Protein AF-A0A7C2YBY4-F1 (afdb_monomer)

Mean predicted aligned error: 6.02 Å

Nearest PDB structures (foldseek):
  1mdm-assembly1_A  TM=2.117E-01  e=9.611E+00  Homo sapiens

Solvent-accessible surface area (backbone atoms only — not comparable to full-atom values): 5524 Å² total; per-residue (Å²): 135,92,78,90,76,91,78,92,66,58,68,71,56,50,53,51,44,48,52,51,15,62,78,70,78,47,53,52,64,61,54,51,52,53,52,49,53,53,49,52,57,46,54,51,50,51,52,49,52,53,50,54,50,52,53,50,50,55,37,44,79,72,50,43,74,41,61,52,66,69,49,48,52,59,35,50,62,44,31,78,78,34,87,81,51,73,78,64,73,63,71,45,106

Foldseek 3Di:
DDDDDDDDDDPVVVVVLVVVCVVVVHDSVVVVVVVVVVVVVVVVVVVVVVVVVVVVVVVVVVFDFAADPVQQVVQVVVCVVPVPRDHGDGPGD

pLDDT: mean 93.49, std 7.14, range [50.34, 98.25]

Secondary structure (DSSP, 8-state):
-PPP------HHHHHHHHHHHHHHT--HHHHHHHHHHHHHHHHHHHHHHHHHHHHHHHHHHTTPPB--HHHHHHHHHHHHH-TTPPPPPPSB-

Radius of gyration: 22.93 Å; Cα contacts (8 Å, |Δi|>4): 43; chains: 1; bounding box: 45×38×49 Å

Structure (mmCIF, N/CA/C/O backbone):
data_AF-A0A7C2YBY4-F1
#
_entry.id   AF-A0A7C2YBY4-F1
#
loop_
_atom_site.group_PDB
_atom_site.id
_atom_site.type_symbol
_atom_site.label_atom_id
_atom_site.label_alt_id
_atom_site.label_comp_id
_atom_site.label_asym_id
_atom_site.label_entity_id
_atom_site.label_seq_id
_atom_site.pdbx_PDB_ins_code
_atom_site.Cartn_x
_atom_site.Cartn_y
_atom_site.Cartn_z
_atom_site.occupancy
_atom_site.B_iso_or_equiv
_atom_site.auth_seq_id
_atom_site.auth_comp_id
_atom_site.auth_asym_id
_atom_site.auth_atom_id
_atom_site.pdbx_PDB_model_num
ATOM 1 N N . MET A 1 1 ? 6.658 7.918 21.417 1.00 50.34 1 MET A N 1
ATOM 2 C CA . MET A 1 1 ? 5.702 8.616 22.306 1.00 50.34 1 MET A CA 1
ATOM 3 C C . MET A 1 1 ? 4.374 8.709 21.575 1.00 50.34 1 MET A C 1
ATOM 5 O O . MET A 1 1 ? 4.379 9.190 20.450 1.00 50.34 1 MET A O 1
ATOM 9 N N . ALA A 1 2 ? 3.278 8.206 22.146 1.00 72.81 2 ALA A N 1
ATOM 10 C CA . ALA A 1 2 ? 1.953 8.348 21.538 1.00 72.81 2 ALA A CA 1
ATOM 11 C C . ALA A 1 2 ? 1.389 9.743 21.852 1.00 72.81 2 ALA A C 1
ATOM 13 O O . ALA A 1 2 ? 1.432 10.175 23.003 1.00 72.81 2 ALA A O 1
ATOM 14 N N . SER A 1 3 ? 0.885 10.442 20.834 1.00 87.50 3 SER A N 1
ATOM 15 C CA . SER A 1 3 ? 0.195 11.727 20.985 1.00 87.50 3 SER A CA 1
ATOM 16 C C . SER A 1 3 ? -1.310 11.515 20.847 1.00 87.50 3 SER A C 1
ATOM 18 O O . SER A 1 3 ? -1.752 10.703 20.035 1.00 87.50 3 SER A O 1
ATOM 20 N N . THR A 1 4 ? -2.104 12.228 21.646 1.00 87.44 4 THR A N 1
ATOM 21 C CA . THR A 1 4 ? -3.567 12.150 21.553 1.00 87.44 4 THR A CA 1
ATOM 22 C C . THR A 1 4 ? -4.054 13.097 20.466 1.00 87.44 4 THR A C 1
ATOM 24 O O . THR A 1 4 ? -3.775 14.293 20.502 1.00 87.44 4 THR A O 1
ATOM 27 N N . THR A 1 5 ? -4.819 12.573 19.514 1.00 88.00 5 THR A N 1
ATOM 28 C CA . THR A 1 5 ? -5.461 13.365 18.462 1.00 88.00 5 THR A CA 1
ATOM 29 C C . THR A 1 5 ? -6.971 13.193 18.548 1.00 88.00 5 THR A C 1
ATOM 31 O O . THR A 1 5 ? -7.486 12.078 18.468 1.00 88.00 5 THR A O 1
ATOM 34 N N . THR A 1 6 ? -7.698 14.301 18.702 1.00 91.75 6 THR A N 1
ATOM 35 C CA . THR A 1 6 ? -9.165 14.294 18.698 1.00 91.75 6 THR A CA 1
ATOM 36 C C . THR A 1 6 ? -9.673 14.304 17.261 1.00 91.75 6 THR A C 1
ATOM 38 O O . THR A 1 6 ? -9.522 15.294 16.549 1.00 91.75 6 THR A O 1
ATOM 41 N N . LEU A 1 7 ? -10.308 13.210 16.841 1.00 89.50 7 LEU A N 1
ATOM 42 C CA . LEU A 1 7 ? -10.900 13.064 15.512 1.00 89.50 7 LEU A CA 1
ATOM 43 C C . LEU A 1 7 ? -12.417 13.257 15.587 1.00 89.50 7 LEU A C 1
ATOM 45 O O . LEU A 1 7 ? -13.112 12.536 16.305 1.00 89.50 7 LEU A O 1
ATOM 49 N N . LYS A 1 8 ? -12.948 14.215 14.822 1.00 94.38 8 LYS A N 1
ATOM 50 C CA . LYS A 1 8 ? -14.396 14.348 14.628 1.00 94.38 8 LYS A CA 1
ATOM 51 C C . LYS A 1 8 ? -14.846 13.326 13.592 1.00 94.38 8 LYS A C 1
ATOM 53 O O . LYS A 1 8 ? -14.467 13.414 12.429 1.00 94.38 8 LYS A O 1
ATOM 58 N N . LEU A 1 9 ? -15.659 12.368 14.022 1.00 93.81 9 LEU A N 1
ATOM 59 C CA . LEU A 1 9 ? -16.231 11.350 13.149 1.00 93.81 9 LEU A CA 1
ATOM 60 C C . LEU A 1 9 ? -17.708 11.656 12.897 1.00 93.81 9 LEU A C 1
ATOM 62 O O . LEU A 1 9 ? -18.422 11.966 13.852 1.00 93.81 9 LEU A O 1
ATOM 66 N N . PRO A 1 10 ? -18.199 11.508 11.656 1.00 97.06 10 PRO A N 1
ATOM 67 C CA . PRO A 1 10 ? -19.632 11.481 11.402 1.00 97.06 10 PRO A CA 1
ATOM 68 C C . PRO A 1 10 ? -20.305 10.393 12.248 1.00 97.06 10 PRO A C 1
ATOM 70 O O . PRO A 1 10 ? -19.792 9.273 12.338 1.00 97.06 10 PRO A O 1
ATOM 73 N N . GLU A 1 11 ? -21.474 10.685 12.823 1.00 95.81 11 GLU A N 1
ATOM 74 C CA . GLU A 1 11 ? -22.166 9.755 13.733 1.00 95.81 11 GLU A CA 1
ATOM 75 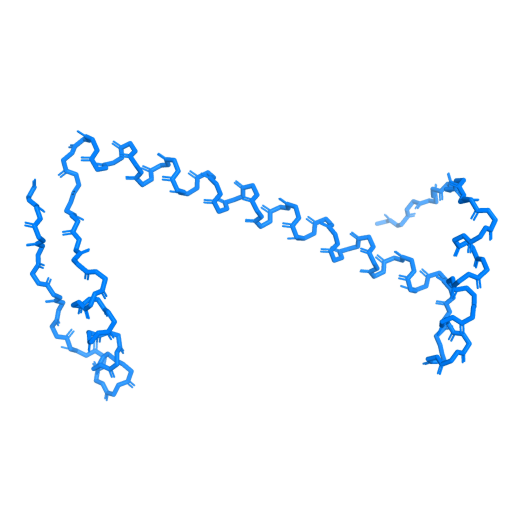C C . GLU A 1 11 ? -22.435 8.387 13.090 1.00 95.81 11 GLU A C 1
ATOM 77 O O . GLU A 1 11 ? -22.245 7.340 13.713 1.00 95.81 11 GLU A O 1
ATOM 82 N N . GLN A 1 12 ? -22.772 8.371 11.798 1.00 97.38 12 GLN A N 1
ATOM 83 C CA . GLN A 1 12 ? -22.961 7.129 11.047 1.00 97.38 12 GLN A CA 1
ATOM 84 C C . GLN A 1 12 ? -21.688 6.271 10.995 1.00 97.38 12 GLN A C 1
ATOM 86 O O . GLN A 1 12 ? -21.755 5.048 11.142 1.00 97.38 12 GLN A O 1
ATOM 91 N N . LEU A 1 13 ? -20.517 6.889 10.804 1.00 96.44 13 LEU A N 1
ATOM 92 C CA . LEU A 1 13 ? -19.241 6.175 10.760 1.00 96.44 13 LEU A CA 1
ATOM 93 C C . LEU A 1 13 ? -18.878 5.632 12.144 1.00 96.44 13 LEU A C 1
ATOM 95 O O . LEU A 1 13 ? -18.525 4.459 12.271 1.00 96.44 13 LEU A O 1
ATOM 99 N N . LYS A 1 14 ? -19.049 6.447 13.188 1.00 95.62 14 LYS A N 1
ATOM 100 C CA . LYS A 1 14 ? -18.832 6.041 14.581 1.00 95.62 14 LYS A CA 1
ATOM 101 C C . LYS A 1 14 ? -19.685 4.826 14.960 1.00 95.62 14 LYS A C 1
ATOM 103 O O . LYS A 1 14 ? -19.161 3.861 15.517 1.00 95.62 14 LYS A O 1
ATOM 108 N N . ALA A 1 15 ? -20.967 4.818 14.589 1.00 96.81 15 ALA A N 1
ATOM 109 C CA . ALA A 1 15 ? -21.864 3.687 14.831 1.00 96.81 15 ALA A CA 1
ATOM 110 C C . ALA A 1 15 ? -21.430 2.412 14.082 1.00 96.81 15 ALA A C 1
ATOM 112 O O . ALA A 1 15 ? -21.485 1.310 14.635 1.00 96.81 15 ALA A O 1
ATOM 113 N N . ARG A 1 16 ? -20.961 2.542 12.831 1.00 97.50 16 ARG A N 1
ATOM 114 C CA . ARG A 1 16 ? -20.425 1.413 12.048 1.00 97.50 16 ARG A CA 1
ATOM 115 C C . ARG A 1 16 ? -19.167 0.824 12.687 1.00 97.50 16 ARG A C 1
ATOM 117 O O . ARG A 1 16 ? -19.082 -0.396 12.806 1.00 97.50 16 ARG A O 1
ATOM 124 N N . ILE A 1 17 ? -18.238 1.674 13.125 1.00 96.38 17 ILE A N 1
ATOM 125 C CA . ILE A 1 17 ? -17.002 1.264 13.807 1.00 96.38 17 ILE A CA 1
ATOM 126 C C . ILE A 1 17 ? -17.335 0.530 15.107 1.00 96.38 17 ILE A C 1
ATOM 128 O O . ILE A 1 17 ? -16.826 -0.564 15.329 1.00 96.38 17 ILE A O 1
ATOM 132 N N . ALA A 1 18 ? -18.232 1.077 15.933 1.00 95.75 18 ALA A N 1
ATOM 133 C CA . ALA A 1 18 ? -18.634 0.448 17.190 1.00 95.75 18 ALA A CA 1
ATOM 134 C C . ALA A 1 18 ? -19.258 -0.942 16.976 1.00 95.75 18 ALA A C 1
ATOM 136 O O . ALA A 1 18 ? -18.926 -1.895 17.683 1.00 95.75 18 ALA A O 1
ATOM 137 N N . ARG A 1 19 ? -20.127 -1.084 15.965 1.00 97.44 19 ARG A N 1
ATOM 138 C CA . ARG A 1 19 ? -20.723 -2.378 15.605 1.00 97.44 19 ARG A CA 1
ATOM 139 C C . ARG A 1 19 ? -19.667 -3.383 15.142 1.00 97.44 19 ARG A C 1
ATOM 141 O O . ARG A 1 19 ? -19.693 -4.523 15.594 1.00 97.44 19 ARG A O 1
ATOM 148 N N . LEU A 1 20 ? -18.747 -2.963 14.274 1.00 97.44 20 LEU A N 1
ATOM 149 C CA . LEU A 1 20 ? -17.683 -3.826 13.758 1.00 97.44 20 LEU A CA 1
ATOM 150 C C . LEU A 1 20 ? -16.722 -4.262 14.871 1.00 97.44 20 LEU A C 1
ATOM 152 O O . LEU A 1 20 ? -16.367 -5.434 14.965 1.00 97.44 20 LEU A O 1
ATOM 156 N N . ALA A 1 21 ? -16.355 -3.338 15.756 1.00 96.81 21 ALA A N 1
ATOM 157 C CA . ALA A 1 21 ? -15.539 -3.612 16.930 1.00 96.81 21 ALA A CA 1
ATOM 158 C C . ALA A 1 21 ? -16.199 -4.679 17.825 1.00 96.81 21 ALA A C 1
ATOM 160 O O . ALA A 1 21 ? -15.567 -5.678 18.163 1.00 96.81 21 ALA A O 1
ATOM 161 N N . LYS A 1 22 ? -17.508 -4.549 18.095 1.00 96.12 22 LYS A N 1
ATOM 162 C CA . LYS A 1 22 ? -18.277 -5.549 18.853 1.00 96.12 22 LYS A CA 1
ATOM 163 C C . LYS A 1 22 ? -18.304 -6.919 18.166 1.00 96.12 22 LYS A C 1
ATOM 165 O O . LYS A 1 22 ? -18.099 -7.926 18.830 1.00 96.12 22 LYS A O 1
ATOM 170 N N . GLN A 1 23 ? -18.548 -6.961 16.855 1.00 96.75 23 GLN A N 1
ATOM 171 C CA . GLN A 1 23 ? -18.603 -8.211 16.081 1.00 96.75 23 GLN A CA 1
ATOM 172 C C . GLN A 1 23 ? -17.254 -8.936 16.023 1.00 96.75 23 GLN A C 1
ATOM 174 O O . GLN A 1 23 ? -17.222 -10.158 15.956 1.00 96.75 23 GLN A O 1
ATOM 179 N N . THR A 1 24 ? -16.152 -8.187 16.051 1.00 94.44 24 THR A N 1
ATOM 180 C CA . THR A 1 24 ? -14.791 -8.731 15.954 1.00 94.44 24 THR A CA 1
ATOM 181 C C . THR A 1 24 ? -14.123 -8.952 17.312 1.00 94.44 24 THR A C 1
ATOM 183 O O . THR A 1 24 ? -13.001 -9.446 17.351 1.00 94.44 24 THR A O 1
ATOM 186 N N . GLY A 1 25 ? -14.780 -8.595 18.425 1.00 94.81 25 GLY A N 1
ATOM 187 C CA . GLY A 1 25 ? -14.200 -8.690 19.771 1.00 94.81 25 GLY A CA 1
ATOM 188 C C . GLY A 1 25 ? -13.064 -7.693 20.029 1.00 94.81 25 GLY A C 1
ATOM 189 O O . GLY A 1 25 ? -12.215 -7.926 20.884 1.00 94.81 25 GLY A O 1
ATOM 190 N N . ARG A 1 26 ? -13.018 -6.591 19.277 1.00 94.88 26 ARG A N 1
ATOM 191 C CA . ARG A 1 26 ? -11.937 -5.596 19.300 1.00 94.88 26 ARG A CA 1
ATOM 192 C C . ARG A 1 26 ? -12.408 -4.282 19.914 1.00 94.88 26 ARG A C 1
ATOM 194 O O . ARG A 1 26 ? -13.602 -3.996 19.954 1.00 94.88 26 ARG A O 1
ATOM 201 N N . SER A 1 27 ? -11.474 -3.438 20.356 1.00 96.06 27 SER A N 1
ATOM 202 C CA . SER A 1 27 ? -11.814 -2.068 20.750 1.00 96.06 27 SER A CA 1
ATOM 203 C C . SER A 1 27 ? -11.991 -1.181 19.514 1.00 96.06 27 SER A C 1
ATOM 205 O O . SER A 1 27 ? -11.276 -1.320 18.520 1.00 96.06 27 SER A O 1
ATOM 207 N N . ALA A 1 28 ? -12.928 -0.229 19.580 1.00 94.12 28 ALA A N 1
ATOM 208 C CA . ALA A 1 28 ? -13.116 0.749 18.507 1.00 94.12 28 ALA A CA 1
ATOM 209 C C . ALA A 1 28 ? -11.832 1.554 18.248 1.00 94.12 28 ALA A C 1
ATOM 211 O O . ALA A 1 28 ? -11.524 1.860 17.102 1.00 94.12 28 ALA A O 1
ATOM 212 N N . HIS A 1 29 ? -11.062 1.851 19.301 1.00 93.19 29 HIS A N 1
ATOM 213 C CA . HIS A 1 29 ? -9.789 2.557 19.188 1.00 93.19 29 HIS A CA 1
ATOM 214 C C . HIS A 1 29 ? -8.744 1.766 18.390 1.00 93.19 29 HIS A C 1
ATOM 216 O O . HIS A 1 29 ? -8.227 2.302 17.417 1.00 93.19 29 HIS A O 1
ATOM 222 N N . SER A 1 30 ? -8.493 0.491 18.726 1.00 94.56 30 SER A N 1
ATOM 223 C CA . SER A 1 30 ? -7.565 -0.364 17.957 1.00 94.56 30 SER A CA 1
ATOM 224 C C . SER A 1 30 ? -7.991 -0.465 16.494 1.00 94.56 30 SER A C 1
ATOM 226 O O . SER A 1 30 ? -7.152 -0.373 15.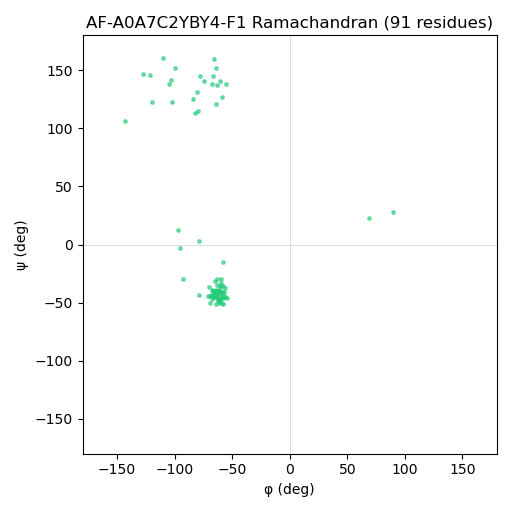604 1.00 94.56 30 SER A O 1
ATOM 228 N N . LEU A 1 31 ? -9.296 -0.595 16.234 1.00 95.31 31 LEU A N 1
ATOM 229 C CA . LEU A 1 31 ? -9.803 -0.669 14.868 1.00 95.31 31 LEU A CA 1
ATOM 230 C C . LEU A 1 31 ? -9.560 0.623 14.078 1.00 95.31 31 LEU A C 1
ATOM 232 O O . LEU A 1 31 ? -9.213 0.559 12.903 1.00 95.31 31 LEU A O 1
ATOM 236 N N . MET A 1 32 ? -9.716 1.784 14.716 1.00 94.75 32 MET A N 1
ATOM 237 C CA . MET A 1 32 ? -9.411 3.073 14.092 1.00 94.75 32 MET A CA 1
ATOM 238 C C . MET A 1 32 ? -7.916 3.239 13.820 1.00 94.75 32 MET A C 1
ATOM 240 O O . MET A 1 32 ? -7.555 3.646 12.721 1.00 94.75 32 MET A O 1
ATOM 244 N N . VAL A 1 33 ? -7.057 2.905 14.787 1.00 94.75 33 VAL A N 1
ATOM 245 C CA . VAL A 1 33 ? -5.598 3.014 14.633 1.00 94.75 33 VAL A CA 1
ATOM 246 C C . VAL A 1 33 ? -5.114 2.120 13.494 1.00 94.75 33 VAL A C 1
ATOM 248 O O . VAL A 1 33 ? -4.482 2.615 12.569 1.00 94.75 33 VAL A O 1
ATOM 251 N N . GLU A 1 34 ? -5.507 0.847 13.479 1.00 94.94 34 GLU A N 1
ATOM 252 C CA . GLU A 1 34 ? -5.112 -0.072 12.406 1.00 94.94 34 GLU A CA 1
ATOM 253 C C . GLU A 1 34 ? -5.646 0.355 11.035 1.00 94.94 34 GLU A C 1
ATOM 255 O O . GLU A 1 34 ? -4.987 0.143 10.018 1.00 94.94 34 GLU A O 1
ATOM 260 N N . ALA A 1 35 ? -6.847 0.937 10.972 1.00 95.62 35 ALA A N 1
ATOM 261 C CA . ALA A 1 35 ? -7.379 1.456 9.717 1.00 95.62 35 ALA A CA 1
ATOM 262 C C . ALA A 1 35 ? -6.528 2.620 9.187 1.00 95.62 35 ALA A C 1
ATOM 264 O O . ALA A 1 35 ? -6.244 2.666 7.992 1.00 95.62 35 ALA A O 1
ATOM 265 N N . LEU A 1 36 ? -6.093 3.523 10.071 1.00 95.69 36 LEU A N 1
ATOM 266 C CA . LEU A 1 36 ? -5.213 4.635 9.714 1.00 95.69 36 LEU A CA 1
ATOM 267 C C . LEU A 1 36 ? -3.824 4.144 9.296 1.00 95.69 36 LEU A C 1
ATOM 269 O O . LEU A 1 36 ? -3.323 4.583 8.269 1.00 95.69 36 LEU A O 1
ATOM 273 N N . GLU A 1 37 ? -3.233 3.198 10.027 1.00 96.75 37 GLU A N 1
ATOM 274 C CA . GLU A 1 37 ? -1.939 2.598 9.672 1.00 96.75 37 GLU A CA 1
ATOM 275 C C . GLU A 1 37 ? -1.981 1.945 8.287 1.00 96.75 37 GLU A C 1
ATOM 277 O O . GLU A 1 37 ? -1.090 2.158 7.465 1.00 96.75 37 GLU A O 1
ATOM 282 N N . ARG A 1 38 ? -3.045 1.186 7.993 1.00 97.56 38 ARG A N 1
ATOM 283 C CA . ARG A 1 38 ? -3.234 0.558 6.678 1.00 97.56 38 ARG A CA 1
ATOM 284 C C . ARG A 1 38 ? -3.347 1.585 5.562 1.00 97.56 38 ARG A C 1
ATOM 286 O O . ARG A 1 38 ? -2.799 1.349 4.487 1.00 97.56 38 ARG A O 1
ATOM 293 N N . GLU A 1 39 ? -4.065 2.677 5.803 1.00 97.69 39 GLU A N 1
ATOM 294 C CA . GLU A 1 39 ? -4.266 3.720 4.802 1.00 97.69 39 GLU A CA 1
ATOM 295 C C . GLU A 1 39 ? -2.986 4.519 4.556 1.00 97.69 39 GLU A C 1
ATOM 297 O O . GLU A 1 39 ? -2.601 4.699 3.404 1.00 97.69 39 GLU A O 1
ATOM 302 N N . VAL A 1 40 ? -2.262 4.899 5.612 1.00 98.00 40 VAL A N 1
ATOM 303 C CA . VAL A 1 40 ? -0.950 5.553 5.490 1.00 98.00 40 VAL A CA 1
ATOM 304 C C . VAL A 1 40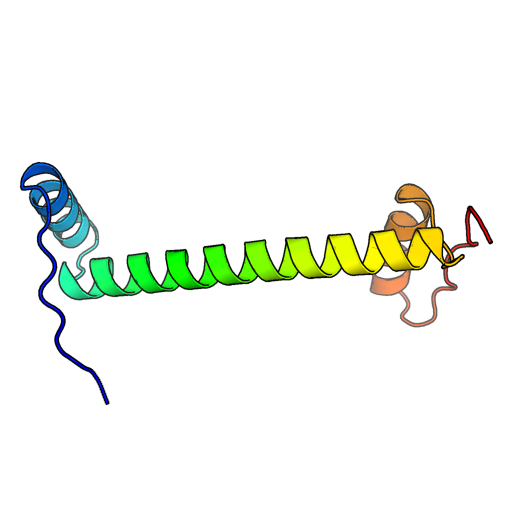 ? 0.013 4.663 4.709 1.00 98.00 40 VAL A C 1
ATOM 306 O O . VAL A 1 40 ? 0.545 5.089 3.686 1.00 98.00 40 VAL A O 1
ATOM 309 N N . ALA A 1 41 ? 0.145 3.393 5.098 1.00 97.94 41 ALA A N 1
ATOM 310 C CA . ALA A 1 41 ? 1.024 2.455 4.407 1.00 97.94 41 ALA A CA 1
ATOM 311 C C . ALA A 1 41 ? 0.591 2.192 2.954 1.00 97.94 41 ALA A C 1
ATOM 313 O O . ALA A 1 41 ? 1.417 1.837 2.113 1.00 97.94 41 ALA A O 1
ATOM 314 N N . ARG A 1 42 ? -0.709 2.275 2.636 1.00 98.25 42 ARG A N 1
ATOM 315 C CA . ARG A 1 42 ? -1.211 2.170 1.258 1.00 98.25 42 ARG A CA 1
ATOM 316 C C . ARG A 1 42 ? -0.796 3.398 0.448 1.00 98.25 42 ARG A C 1
ATOM 318 O O . ARG A 1 42 ? -0.249 3.226 -0.636 1.00 98.25 42 ARG A O 1
ATOM 325 N N . GLU A 1 43 ? -1.037 4.598 0.962 1.00 98.25 43 GLU A N 1
ATOM 326 C CA . GLU A 1 43 ? -0.703 5.853 0.281 1.00 98.25 43 GLU A CA 1
ATOM 327 C C . GLU A 1 43 ? 0.809 6.006 0.064 1.00 98.25 43 GLU A C 1
ATOM 329 O O . GLU A 1 43 ? 1.240 6.406 -1.017 1.00 98.25 43 GLU A O 1
ATOM 334 N N . GLU A 1 44 ? 1.628 5.621 1.042 1.00 97.94 44 GLU A N 1
ATOM 335 C CA . GLU A 1 44 ? 3.089 5.594 0.905 1.00 97.94 44 GLU A CA 1
ATOM 336 C C . GLU A 1 44 ? 3.536 4.632 -0.201 1.00 97.94 44 GLU A C 1
ATOM 338 O O . GLU A 1 44 ? 4.285 5.034 -1.089 1.00 97.94 44 GLU A O 1
ATOM 343 N N . ARG A 1 45 ? 3.004 3.400 -0.219 1.00 97.94 45 ARG A N 1
ATOM 344 C CA . ARG A 1 45 ? 3.312 2.412 -1.266 1.00 97.94 45 ARG A CA 1
ATOM 345 C C . ARG A 1 45 ? 2.889 2.871 -2.657 1.00 97.94 45 ARG A C 1
ATOM 347 O O . ARG A 1 45 ? 3.609 2.619 -3.615 1.00 97.94 45 ARG A O 1
ATOM 354 N N . VAL A 1 46 ? 1.739 3.537 -2.790 1.00 97.94 46 VAL A N 1
ATOM 355 C CA . VAL A 1 46 ? 1.301 4.073 -4.089 1.00 97.94 46 VAL A CA 1
ATOM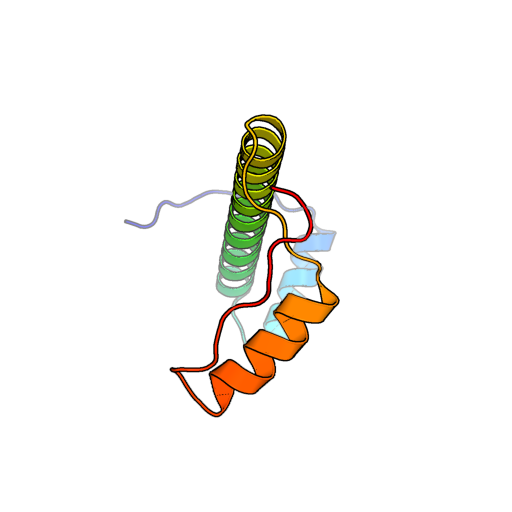 356 C C . VAL A 1 46 ? 2.241 5.182 -4.553 1.00 97.94 46 VAL A C 1
ATOM 358 O O . VAL A 1 46 ? 2.645 5.183 -5.713 1.00 97.94 46 VAL A O 1
ATOM 361 N N . LYS A 1 47 ? 2.625 6.106 -3.667 1.00 97.88 47 LYS A N 1
ATOM 362 C CA . LYS A 1 47 ? 3.565 7.182 -4.017 1.00 97.88 47 LYS A CA 1
ATOM 363 C C . LYS A 1 47 ? 4.935 6.644 -4.410 1.00 97.88 47 LYS A C 1
ATOM 365 O O . LYS A 1 47 ? 5.508 7.120 -5.384 1.00 97.88 47 LYS A O 1
ATOM 370 N N . GLU A 1 48 ? 5.440 5.662 -3.673 1.00 98.00 48 GLU A N 1
ATOM 371 C CA . GLU A 1 48 ? 6.695 4.984 -3.992 1.00 98.00 48 GLU A CA 1
ATOM 372 C C . GLU A 1 48 ? 6.619 4.273 -5.344 1.00 98.00 48 GLU A C 1
ATOM 374 O O . GLU A 1 48 ? 7.463 4.522 -6.197 1.00 98.00 48 GLU A O 1
ATOM 379 N N . PHE A 1 49 ? 5.561 3.499 -5.588 1.00 97.62 49 PHE A N 1
ATOM 380 C CA . PHE A 1 49 ? 5.346 2.832 -6.871 1.00 97.62 49 PHE A CA 1
ATOM 381 C C . PHE A 1 49 ? 5.301 3.819 -8.047 1.00 97.62 49 PHE A C 1
ATOM 383 O O . PHE A 1 49 ? 5.922 3.585 -9.080 1.00 97.62 49 PHE A O 1
ATOM 390 N N . VAL A 1 50 ? 4.598 4.949 -7.897 1.00 98.12 50 VAL A N 1
ATOM 391 C CA . VAL A 1 50 ? 4.548 5.992 -8.934 1.00 98.12 50 VAL A CA 1
ATOM 392 C C . VAL A 1 50 ? 5.923 6.623 -9.150 1.00 98.12 50 VAL A C 1
ATOM 394 O O . VAL A 1 50 ? 6.314 6.834 -10.295 1.00 98.12 50 VAL A O 1
ATOM 397 N N . ARG A 1 51 ? 6.671 6.906 -8.077 1.00 98.19 51 ARG A N 1
ATOM 398 C CA . ARG A 1 51 ? 8.041 7.429 -8.177 1.00 98.19 51 ARG A CA 1
ATOM 399 C C . ARG A 1 51 ? 8.939 6.459 -8.947 1.00 98.19 51 ARG A C 1
ATOM 401 O O . ARG A 1 51 ? 9.587 6.878 -9.897 1.00 98.19 51 ARG A O 1
ATOM 408 N N . GLU A 1 52 ? 8.934 5.179 -8.580 1.00 97.62 52 GLU A N 1
ATOM 409 C CA . GLU A 1 52 ? 9.718 4.136 -9.253 1.00 97.62 52 GLU A CA 1
ATOM 410 C C . GLU A 1 52 ? 9.334 3.988 -10.729 1.00 97.62 52 GLU A C 1
ATOM 412 O O . GLU A 1 52 ? 10.206 3.835 -11.582 1.00 97.62 52 GLU A O 1
ATOM 417 N N . ALA A 1 53 ? 8.040 4.073 -11.053 1.00 95.94 53 ALA A N 1
ATOM 418 C CA . ALA A 1 53 ? 7.569 4.020 -12.432 1.00 95.94 53 ALA A CA 1
ATOM 419 C C . ALA A 1 53 ? 8.079 5.210 -13.260 1.00 95.94 53 ALA A C 1
ATOM 421 O O . ALA A 1 53 ? 8.535 5.011 -14.382 1.00 95.94 53 ALA A O 1
ATOM 422 N N . LEU A 1 54 ? 8.050 6.427 -12.707 1.00 97.88 54 LEU A N 1
ATOM 423 C CA . LEU A 1 54 ? 8.572 7.625 -13.375 1.00 97.88 54 LEU A CA 1
ATOM 424 C C . LEU A 1 54 ? 10.096 7.570 -13.556 1.00 97.88 54 LEU A C 1
ATOM 426 O O . LEU A 1 54 ? 10.606 7.961 -14.602 1.00 97.88 54 LEU A O 1
ATOM 430 N N . GLU A 1 55 ? 10.828 7.072 -12.558 1.00 97.00 55 GLU A N 1
ATOM 431 C CA . GLU A 1 55 ? 12.276 6.858 -12.659 1.00 97.00 55 GLU A CA 1
ATOM 432 C C . GLU A 1 55 ? 12.618 5.814 -13.730 1.00 97.00 55 GLU A C 1
ATOM 434 O O . GLU A 1 55 ? 13.552 6.009 -14.510 1.00 97.00 55 GLU A O 1
ATOM 439 N N . ALA A 1 56 ? 11.849 4.723 -13.801 1.00 93.94 56 ALA A N 1
ATOM 440 C CA . ALA A 1 56 ? 12.006 3.705 -14.832 1.00 93.94 56 ALA A CA 1
ATOM 441 C C . ALA A 1 56 ? 11.704 4.258 -16.231 1.00 93.94 56 ALA A C 1
ATOM 443 O O . ALA A 1 56 ? 12.461 3.979 -17.155 1.00 93.94 56 ALA A O 1
ATOM 444 N N . ASP A 1 57 ? 10.652 5.063 -16.381 1.00 94.69 57 ASP A N 1
ATOM 445 C CA . ASP A 1 57 ? 10.284 5.702 -17.649 1.00 94.69 57 ASP A CA 1
ATOM 446 C C . ASP A 1 57 ? 11.394 6.643 -18.144 1.00 94.69 57 ASP A C 1
ATOM 448 O O . ASP A 1 57 ? 11.908 6.487 -19.251 1.00 94.69 57 ASP A O 1
ATOM 452 N N . ALA A 1 58 ? 11.896 7.517 -17.265 1.00 95.94 58 ALA A N 1
ATOM 453 C CA . ALA A 1 58 ? 13.028 8.389 -17.574 1.00 95.94 58 ALA A CA 1
ATOM 454 C C . ALA A 1 58 ? 14.305 7.601 -17.928 1.00 95.94 58 ALA A C 1
ATOM 456 O O . ALA A 1 58 ? 15.087 8.015 -18.785 1.00 95.94 58 ALA A O 1
ATOM 457 N N . ALA A 1 59 ? 14.535 6.453 -17.283 1.00 94.44 59 ALA A N 1
ATOM 458 C CA . ALA A 1 59 ? 15.655 5.582 -17.616 1.00 94.44 59 ALA A CA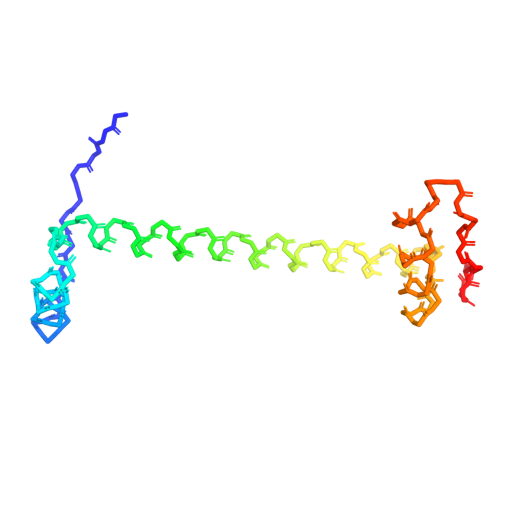 1
ATOM 459 C C . ALA A 1 59 ? 15.487 4.940 -19.002 1.00 94.44 59 ALA A C 1
ATOM 461 O O . ALA A 1 59 ? 16.471 4.828 -19.733 1.00 94.44 59 ALA A O 1
ATOM 462 N N . ILE A 1 60 ? 14.270 4.538 -19.380 1.00 92.88 60 ILE A N 1
ATOM 463 C CA . ILE A 1 60 ? 13.965 4.014 -20.718 1.00 92.88 60 ILE A CA 1
ATOM 464 C C . ILE A 1 60 ? 14.263 5.077 -21.777 1.00 92.88 60 ILE A C 1
ATOM 466 O O . ILE A 1 60 ? 14.986 4.781 -22.729 1.00 92.88 60 ILE A O 1
ATOM 470 N N . ASP A 1 61 ? 13.813 6.315 -21.566 1.00 93.31 61 ASP A N 1
ATOM 471 C CA . ASP A 1 61 ? 14.120 7.449 -22.449 1.00 93.31 61 ASP A CA 1
ATOM 472 C C . ASP A 1 61 ? 15.631 7.714 -22.559 1.00 93.31 61 ASP A C 1
ATOM 474 O O . ASP A 1 61 ? 16.137 8.075 -23.623 1.00 93.31 61 ASP A O 1
ATOM 478 N N . ALA A 1 62 ? 16.382 7.473 -21.480 1.00 94.12 62 ALA A N 1
ATOM 479 C CA . ALA A 1 62 ? 17.842 7.569 -21.453 1.00 94.12 62 ALA A CA 1
ATOM 480 C C . ALA A 1 62 ? 18.572 6.354 -22.074 1.00 94.12 62 ALA A C 1
ATOM 482 O O . ALA A 1 62 ? 19.805 6.303 -22.046 1.00 94.12 62 ALA A O 1
ATOM 483 N N . GLY A 1 63 ? 17.849 5.376 -22.631 1.00 91.12 63 GLY A N 1
ATOM 484 C CA . GLY A 1 63 ? 18.420 4.187 -23.272 1.00 91.12 63 GLY A CA 1
ATOM 485 C C . GLY A 1 63 ? 18.651 3.006 -22.325 1.00 91.12 63 GLY A C 1
ATOM 486 O O . GLY A 1 63 ? 19.561 2.200 -22.531 1.00 91.12 63 GLY A O 1
ATOM 487 N N . ALA A 1 64 ? 17.876 2.890 -21.246 1.00 90.12 64 ALA A N 1
ATOM 488 C CA . ALA A 1 64 ? 17.912 1.698 -20.409 1.00 90.12 64 ALA A CA 1
ATOM 489 C C . ALA A 1 64 ? 17.371 0.472 -21.161 1.00 90.12 64 ALA A C 1
ATOM 491 O O . ALA A 1 64 ? 16.406 0.528 -21.922 1.00 90.12 64 ALA A O 1
ATOM 492 N N . LYS A 1 65 ? 17.970 -0.689 -20.881 1.00 91.38 65 LYS A N 1
ATOM 493 C CA . LYS A 1 65 ? 17.526 -1.975 -21.432 1.00 91.38 65 LYS A CA 1
ATOM 494 C C . LYS A 1 65 ? 16.120 -2.304 -20.942 1.00 91.38 65 LYS A C 1
ATOM 496 O O . LYS A 1 65 ? 15.926 -2.529 -19.747 1.00 91.38 65 LYS A O 1
ATOM 501 N N . VAL A 1 66 ? 15.192 -2.465 -21.875 1.00 92.12 66 VAL A N 1
ATOM 502 C CA . VAL A 1 66 ? 13.848 -2.994 -21.611 1.00 92.12 66 VAL A CA 1
ATOM 503 C C . VAL A 1 66 ? 13.765 -4.465 -21.989 1.00 92.12 66 VAL A C 1
ATOM 505 O O . VAL A 1 66 ? 14.465 -4.940 -22.884 1.00 92.12 66 VAL A O 1
ATOM 508 N N . TYR A 1 67 ? 12.894 -5.203 -21.314 1.00 92.94 67 TYR A N 1
ATOM 509 C CA . TYR A 1 67 ? 12.688 -6.634 -21.522 1.00 92.94 67 TYR A CA 1
ATOM 510 C C . TYR A 1 67 ? 11.199 -6.888 -21.743 1.00 92.94 67 TYR A C 1
ATOM 512 O O . TYR A 1 67 ? 10.367 -6.198 -21.154 1.00 92.94 67 TYR A O 1
ATOM 520 N N . ARG A 1 68 ? 10.843 -7.881 -22.565 1.00 92.88 68 ARG A N 1
ATOM 521 C CA . ARG A 1 68 ? 9.437 -8.280 -22.696 1.00 92.88 68 ARG A CA 1
ATOM 522 C C . ARG A 1 68 ? 8.965 -8.916 -21.394 1.00 92.88 68 ARG A C 1
ATOM 524 O O . ARG A 1 68 ? 9.679 -9.737 -20.816 1.00 92.88 68 ARG A O 1
ATOM 531 N N . ALA A 1 69 ? 7.751 -8.582 -20.965 1.00 92.12 69 ALA A N 1
ATOM 532 C CA . ALA A 1 69 ? 7.173 -9.134 -19.742 1.00 92.12 69 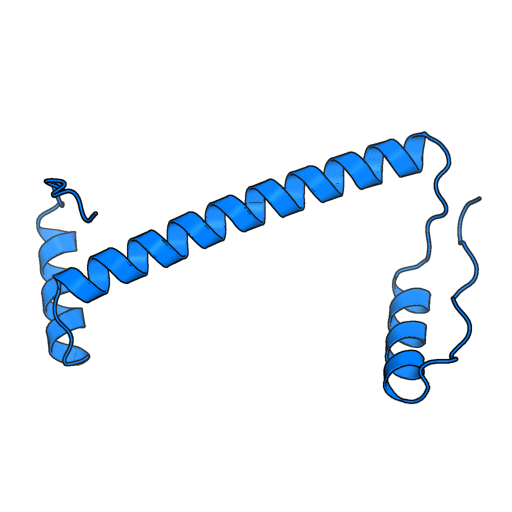ALA A CA 1
ATOM 533 C C . ALA A 1 69 ? 7.100 -10.670 -19.793 1.00 92.12 69 ALA A C 1
ATOM 535 O O . ALA A 1 69 ? 7.469 -11.330 -18.823 1.00 92.12 69 ALA A O 1
ATOM 536 N N . GLU A 1 70 ? 6.723 -11.242 -20.946 1.00 94.69 70 GLU A N 1
ATOM 537 C CA . GLU A 1 70 ? 6.698 -12.697 -21.158 1.00 94.69 70 GLU A CA 1
ATOM 538 C C . GLU A 1 70 ? 8.057 -13.361 -20.849 1.00 94.69 70 GLU A C 1
ATOM 540 O O . GLU A 1 70 ? 8.122 -14.363 -20.132 1.00 94.69 70 GLU A O 1
ATOM 545 N N . ASP A 1 71 ? 9.154 -12.770 -21.336 1.00 94.50 71 ASP A N 1
ATOM 546 C CA . ASP A 1 71 ? 10.508 -13.310 -21.175 1.00 94.50 71 ASP A CA 1
ATOM 547 C C . ASP A 1 71 ? 11.000 -13.208 -19.727 1.00 94.50 71 ASP A C 1
ATOM 549 O O . ASP A 1 71 ? 11.689 -14.107 -19.227 1.00 94.50 71 ASP A O 1
ATOM 553 N N . VAL A 1 72 ? 10.637 -12.117 -19.044 1.00 95.00 72 VAL A N 1
ATOM 554 C CA . VAL A 1 72 ? 10.940 -11.911 -17.623 1.00 95.00 72 VAL A CA 1
ATOM 555 C C . VAL A 1 72 ? 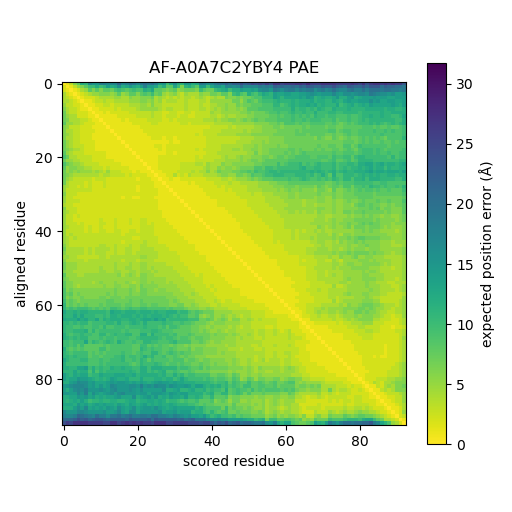10.167 -12.908 -16.766 1.00 95.00 72 VAL A C 1
ATOM 557 O O . VAL A 1 72 ? 10.781 -13.559 -15.924 1.00 95.00 72 VAL A O 1
ATOM 560 N N . HIS A 1 73 ? 8.865 -13.099 -16.995 1.00 95.19 73 HIS A N 1
ATOM 561 C CA . HIS A 1 73 ? 8.058 -14.068 -16.244 1.00 95.19 73 HIS A CA 1
ATOM 562 C C . HIS A 1 73 ? 8.586 -15.494 -16.413 1.00 95.19 73 HIS A C 1
ATOM 564 O O . HIS A 1 73 ? 8.850 -16.180 -15.423 1.00 95.19 73 HIS A O 1
ATOM 570 N N . ALA A 1 74 ? 8.855 -15.910 -17.654 1.00 94.94 74 ALA A N 1
ATOM 571 C CA . ALA A 1 74 ? 9.445 -17.216 -17.922 1.00 94.94 74 ALA A CA 1
ATOM 572 C C . ALA A 1 74 ? 10.821 -17.372 -17.247 1.00 94.94 74 ALA A C 1
ATOM 574 O O . ALA A 1 74 ? 11.187 -18.464 -16.804 1.00 94.94 74 ALA A O 1
ATOM 575 N N . TRP A 1 75 ? 11.615 -16.299 -17.169 1.00 95.88 75 TRP A N 1
ATOM 576 C CA . TRP A 1 75 ? 12.886 -16.307 -16.446 1.00 95.88 75 TRP A CA 1
ATOM 577 C C . TRP A 1 75 ? 12.707 -16.422 -14.931 1.00 95.88 75 TRP A C 1
ATOM 579 O O . TRP A 1 75 ? 13.416 -17.225 -14.329 1.00 95.88 75 TRP A O 1
ATOM 589 N N . LEU A 1 76 ? 11.760 -15.703 -14.324 1.00 96.06 76 LEU A N 1
ATOM 590 C CA . LEU A 1 76 ? 11.479 -15.775 -12.886 1.00 96.06 76 LEU A CA 1
ATOM 591 C C . LEU A 1 76 ? 11.079 -17.191 -12.453 1.00 96.06 76 LEU A C 1
ATOM 593 O O . LEU A 1 76 ? 11.581 -17.692 -11.447 1.00 96.06 76 LEU A O 1
ATOM 597 N N . GLU A 1 77 ? 10.265 -17.886 -13.249 1.00 95.75 77 GLU A N 1
ATOM 598 C CA . GLU A 1 77 ? 9.928 -19.290 -12.987 1.00 95.75 77 GLU A CA 1
ATOM 599 C C . GLU A 1 77 ? 11.160 -20.204 -13.011 1.00 95.75 77 GLU A C 1
ATOM 601 O O . GLU A 1 77 ? 11.299 -21.102 -12.177 1.00 95.75 77 GLU A O 1
ATOM 606 N N . ARG A 1 78 ? 12.079 -19.990 -13.964 1.00 95.94 78 ARG A N 1
ATOM 607 C CA . ARG A 1 78 ? 13.348 -20.733 -14.008 1.00 95.94 78 ARG A CA 1
ATOM 608 C C . ARG A 1 78 ? 14.237 -20.376 -12.821 1.00 95.94 78 ARG A C 1
ATOM 610 O O . ARG A 1 78 ? 14.856 -21.276 -12.257 1.00 95.94 78 ARG A O 1
ATOM 617 N N . LEU A 1 79 ? 14.282 -19.101 -12.439 1.00 95.94 79 LEU A N 1
ATOM 618 C CA . LEU A 1 79 ? 15.094 -18.590 -11.339 1.00 95.94 79 LEU A CA 1
ATOM 619 C C . LEU A 1 79 ? 14.680 -19.202 -9.995 1.00 95.94 79 LEU A C 1
ATOM 621 O O . LEU A 1 79 ? 15.546 -19.589 -9.216 1.00 95.94 79 LEU A O 1
ATOM 625 N N . ALA A 1 80 ? 13.374 -19.371 -9.765 1.00 95.38 80 ALA A N 1
ATOM 626 C CA . ALA A 1 80 ? 12.838 -20.008 -8.561 1.00 95.38 80 ALA A CA 1
ATOM 627 C C . ALA A 1 80 ? 13.315 -21.463 -8.377 1.00 95.38 80 ALA A C 1
ATOM 629 O O . ALA A 1 80 ? 13.445 -21.936 -7.251 1.00 95.38 80 ALA A O 1
ATOM 630 N N . ARG A 1 81 ? 13.596 -22.175 -9.478 1.00 95.62 81 ARG A N 1
ATOM 631 C CA . ARG A 1 81 ? 14.109 -23.559 -9.472 1.00 95.62 81 ARG A CA 1
ATOM 632 C C . ARG A 1 81 ? 15.634 -23.626 -9.522 1.00 95.62 81 ARG A C 1
ATOM 634 O O . ARG A 1 81 ? 16.231 -24.581 -9.035 1.00 95.62 81 ARG A O 1
ATOM 641 N N . ASN A 1 82 ? 16.263 -22.639 -10.151 1.00 95.06 82 ASN A N 1
ATOM 642 C CA . ASN A 1 82 ? 17.703 -22.552 -10.314 1.00 95.06 82 ASN A CA 1
ATOM 643 C C . ASN A 1 82 ? 18.158 -21.086 -10.204 1.00 95.06 82 ASN A C 1
ATOM 645 O O . ASN A 1 82 ? 18.022 -20.337 -11.177 1.00 95.06 82 ASN A O 1
ATOM 649 N N . PRO A 1 83 ? 18.803 -20.692 -9.091 1.00 92.56 83 PRO A N 1
ATOM 650 C CA . PRO A 1 83 ? 19.317 -19.335 -8.894 1.00 92.56 83 PRO A CA 1
ATOM 651 C C . PRO A 1 83 ? 20.324 -18.864 -9.957 1.00 92.56 83 PRO A C 1
ATOM 653 O O . PRO A 1 83 ? 20.609 -17.674 -10.055 1.00 92.56 83 PRO A O 1
ATOM 656 N N . ARG A 1 84 ? 20.877 -19.782 -10.764 1.00 92.88 84 ARG A N 1
ATOM 657 C CA . ARG A 1 84 ? 21.807 -19.488 -11.867 1.00 92.88 84 ARG A CA 1
ATOM 658 C C . ARG A 1 84 ? 21.126 -19.410 -13.239 1.00 92.88 84 ARG A C 1
ATOM 660 O O . ARG A 1 84 ? 21.814 -19.425 -14.258 1.00 92.88 84 ARG A O 1
ATOM 667 N N . ALA A 1 85 ? 19.794 -19.357 -13.304 1.00 92.38 85 ALA A N 1
ATOM 668 C CA . ALA A 1 85 ? 19.071 -19.231 -14.566 1.00 92.38 85 ALA A CA 1
ATOM 669 C C . ALA A 1 85 ? 19.475 -17.949 -15.323 1.00 92.38 85 ALA A C 1
ATOM 671 O O . ALA A 1 85 ? 19.399 -16.842 -14.787 1.00 92.38 85 ALA A O 1
ATOM 672 N N . ALA A 1 86 ? 19.870 -18.097 -16.591 1.00 92.38 86 ALA A N 1
ATOM 673 C CA . ALA A 1 86 ? 20.295 -16.980 -17.431 1.00 92.38 86 ALA A CA 1
ATOM 674 C C . ALA A 1 86 ? 19.161 -15.967 -17.663 1.00 92.38 86 ALA A C 1
ATOM 676 O O . ALA A 1 86 ? 18.019 -16.355 -17.941 1.00 92.38 86 ALA A O 1
ATOM 677 N N . ARG A 1 87 ? 19.508 -14.677 -17.574 1.00 91.75 87 ARG A N 1
ATOM 678 C CA . ARG A 1 87 ? 18.595 -13.545 -17.791 1.00 91.75 87 ARG A CA 1
ATOM 679 C C . ARG A 1 87 ? 18.076 -13.498 -19.236 1.00 91.75 87 ARG A C 1
ATOM 681 O O . ARG A 1 87 ? 18.784 -13.940 -20.145 1.00 91.75 87 ARG A O 1
ATOM 688 N N . PRO A 1 88 ? 16.867 -12.953 -19.461 1.00 93.31 88 PRO A N 1
ATOM 689 C CA . PRO A 1 88 ? 16.327 -12.781 -20.803 1.00 93.31 88 PRO A CA 1
ATOM 690 C C . PRO A 1 88 ? 17.151 -11.776 -21.615 1.00 93.31 88 PRO A C 1
ATOM 692 O O . PRO A 1 88 ? 17.890 -10.951 -21.067 1.00 93.31 88 PRO A O 1
ATOM 695 N N . ARG A 1 89 ? 17.028 -11.850 -22.943 1.00 91.75 89 ARG A N 1
ATOM 696 C CA . ARG A 1 89 ? 17.652 -10.868 -23.834 1.00 91.75 89 ARG A CA 1
ATOM 697 C C . ARG A 1 89 ? 16.856 -9.556 -23.777 1.00 91.75 89 ARG A C 1
ATOM 699 O O . ARG A 1 89 ? 15.630 -9.618 -23.717 1.00 91.75 89 ARG A O 1
ATOM 706 N N . PRO A 1 90 ? 17.520 -8.388 -23.796 1.00 90.62 90 PRO A N 1
ATOM 707 C CA . PRO A 1 90 ? 16.820 -7.113 -23.906 1.00 90.62 90 PRO A CA 1
ATOM 708 C C . PRO A 1 90 ? 16.033 -7.054 -25.215 1.00 90.62 90 PRO A C 1
ATOM 710 O O . PRO A 1 90 ? 16.528 -7.510 -26.248 1.00 90.62 90 PRO A O 1
ATOM 713 N N . TRP A 1 91 ? 14.832 -6.487 -25.166 1.00 84.00 91 TRP A N 1
ATOM 714 C CA . TRP A 1 91 ? 14.003 -6.246 -26.343 1.00 84.00 91 TRP A CA 1
ATOM 715 C C . TRP A 1 91 ? 14.469 -5.008 -27.113 1.00 84.00 91 TRP A C 1
ATOM 717 O O . TRP A 1 91 ? 14.604 -5.069 -28.333 1.00 84.00 91 TRP A O 1
ATOM 727 N N . HIS A 1 92 ? 14.781 -3.927 -26.395 1.00 74.31 92 HIS A N 1
ATOM 728 C CA . HIS A 1 92 ? 15.434 -2.738 -26.939 1.00 74.31 92 HIS A CA 1
ATOM 729 C C . HIS A 1 92 ? 16.752 -2.492 -26.200 1.00 74.31 92 HIS A C 1
ATOM 731 O O . HIS A 1 92 ? 16.883 -2.829 -25.015 1.00 74.31 92 HIS A O 1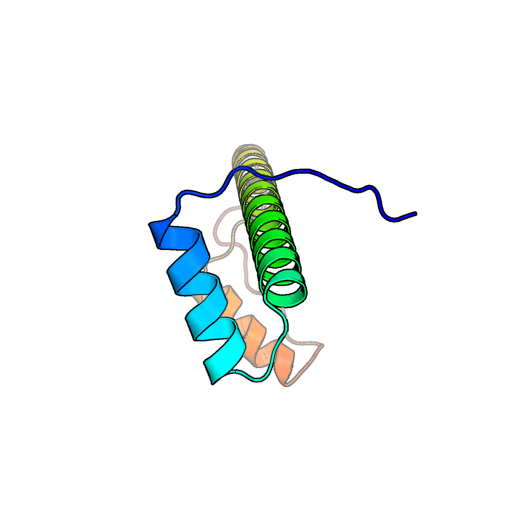
ATOM 737 N N . LYS A 1 93 ? 17.740 -1.974 -26.933 1.00 58.28 93 LYS A N 1
ATOM 738 C CA . LYS A 1 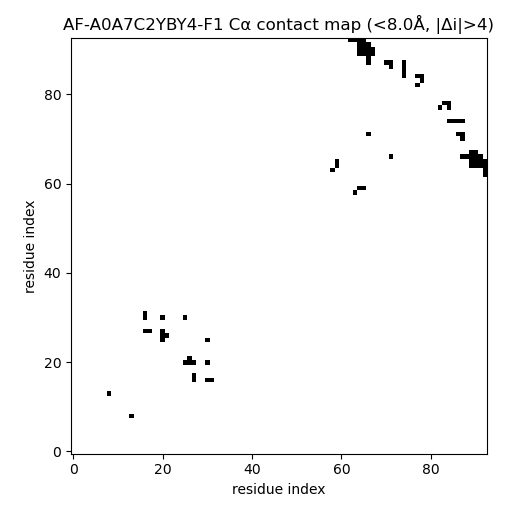93 ? 19.053 -1.602 -26.404 1.00 58.28 93 LYS A CA 1
ATOM 739 C C . LYS A 1 93 ? 19.083 -0.153 -25.969 1.00 58.28 93 LYS A C 1
ATOM 741 O O . LYS A 1 93 ? 18.372 0.647 -26.616 1.00 58.28 93 LYS A O 1
#

Sequence (93 aa):
MASTTTLKLPEQLKARIARLAKQTGRSAHSLMVEALEREVAREERVKEFVREALEADAAIDAGAKVYRAEDVHAWLERLARNPRAARPRPWHK